Protein AF-A0A2T6AZ30-F1 (afdb_monomer)

Sequence (85 aa):
MWGLRKQASLLIEAGHLNAGSYTVGMILDEARIVQERLNARTALNADLMHLAISATPTEYNKAGVALAKSAAKALKDTLKKLRGG

Mean predicted aligned error: 13.58 Å

Solvent-accessible surface area (backbone atoms only — not comparable to full-atom values): 4762 Å² total; per-residue (Å²): 114,70,68,58,55,53,44,28,53,53,34,35,75,73,65,38,78,62,37,86,77,48,53,75,67,53,46,53,55,51,46,49,55,51,47,54,54,50,52,53,51,51,50,50,50,51,52,50,47,52,47,51,60,47,38,52,75,51,100,85,33,73,63,28,46,54,50,38,52,52,52,53,47,52,51,50,53,52,51,51,57,68,75,69,113

Organism: NCBI:txid589035

Foldseek 3Di:
DVVLVVLLVVVVVVPPVCSVVDDSVRSVVVSVVVVVVVVVVVVVVVVVVVLVVLCPDDVPPPVSVVSNVVVVVVVVVVVVVVVPD

Secondary structure (DSSP, 8-state):
-HHHHHHHHHHHHTT-TTGGGS-HHHHHHHHHHHHHHHHHHHHHHHHHHHHHHHHS--TT-HHHHHHHHHHHHHHHHHHHHHT--

Structure (mmCIF, N/CA/C/O backbone):
data_AF-A0A2T6AZ30-F1
#
_entry.id   AF-A0A2T6AZ30-F1
#
loop_
_atom_site.group_PDB
_atom_site.id
_atom_site.type_symbol
_atom_site.label_atom_id
_atom_site.label_alt_id
_atom_site.label_comp_id
_atom_site.label_asym_id
_atom_site.label_entity_id
_atom_site.label_seq_id
_atom_site.pdbx_PDB_ins_code
_atom_site.Cartn_x
_atom_site.Cartn_y
_atom_site.Cartn_z
_atom_site.occupancy
_atom_site.B_iso_or_equiv
_atom_site.auth_seq_id
_atom_site.auth_comp_id
_atom_site.auth_asym_id
_atom_site.auth_atom_id
_atom_site.pdbx_PDB_model_num
ATOM 1 N N . MET A 1 1 ? 8.128 9.293 -22.802 1.00 58.09 1 MET A N 1
ATOM 2 C CA . MET A 1 1 ? 9.043 8.476 -21.964 1.00 58.09 1 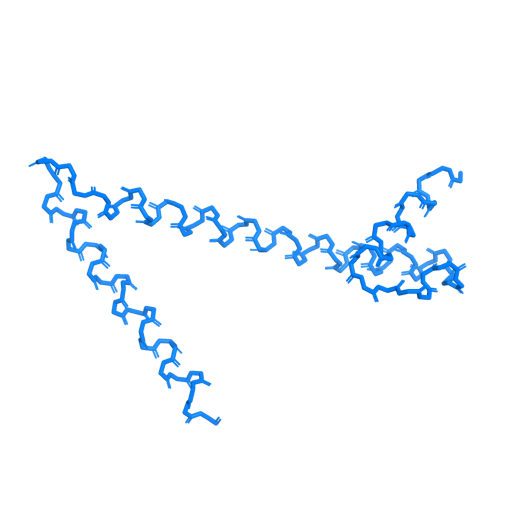MET A CA 1
ATOM 3 C C . MET A 1 1 ? 9.169 8.934 -20.502 1.00 58.09 1 MET A C 1
ATOM 5 O O . MET A 1 1 ? 9.553 8.116 -19.678 1.00 58.09 1 MET A O 1
ATOM 9 N N . TRP A 1 2 ? 8.834 10.182 -20.135 1.00 59.88 2 TRP A N 1
ATOM 10 C CA . TRP A 1 2 ? 8.951 10.673 -18.746 1.00 59.88 2 TRP A CA 1
ATOM 11 C C . TRP A 1 2 ? 8.120 9.876 -17.715 1.00 59.88 2 TRP A C 1
ATOM 13 O O . TRP A 1 2 ? 8.601 9.594 -16.621 1.00 59.88 2 TRP A O 1
ATOM 23 N N . GLY A 1 3 ? 6.914 9.427 -18.087 1.00 76.44 3 GLY A N 1
ATOM 24 C CA . GLY A 1 3 ? 6.051 8.618 -17.211 1.00 76.44 3 GLY A CA 1
ATOM 25 C C . GLY A 1 3 ? 6.643 7.257 -16.825 1.00 76.44 3 GLY A C 1
ATOM 26 O O . GLY A 1 3 ? 6.572 6.873 -15.663 1.00 76.44 3 GLY A O 1
ATOM 27 N N . LEU A 1 4 ? 7.311 6.578 -17.764 1.00 78.38 4 LEU A N 1
ATOM 28 C CA . LEU A 1 4 ? 7.949 5.274 -17.529 1.00 78.38 4 LEU A CA 1
ATOM 29 C C . LEU A 1 4 ? 9.140 5.370 -16.575 1.00 78.38 4 LEU A C 1
ATOM 31 O O . LEU A 1 4 ? 9.292 4.531 -15.696 1.00 78.38 4 LEU A O 1
ATOM 35 N N . ARG A 1 5 ? 9.955 6.426 -16.696 1.00 81.19 5 ARG A N 1
ATOM 36 C CA . ARG A 1 5 ? 11.053 6.675 -15.749 1.00 81.19 5 ARG A CA 1
ATOM 37 C C . ARG A 1 5 ? 10.538 6.926 -14.335 1.00 81.19 5 ARG A C 1
ATOM 39 O O . ARG A 1 5 ? 11.112 6.409 -13.384 1.00 81.19 5 ARG A O 1
ATOM 46 N N . LYS A 1 6 ? 9.440 7.675 -14.199 1.00 83.06 6 LYS A N 1
ATOM 47 C CA . LYS A 1 6 ? 8.796 7.904 -12.900 1.00 83.06 6 LYS A CA 1
ATOM 48 C C . LYS A 1 6 ? 8.274 6.595 -12.297 1.00 83.06 6 LYS A C 1
ATOM 50 O O . LYS A 1 6 ? 8.493 6.352 -11.119 1.00 83.06 6 LYS A O 1
ATOM 55 N N . GLN A 1 7 ? 7.642 5.741 -13.101 1.00 82.25 7 GLN A N 1
ATOM 56 C CA . GLN A 1 7 ? 7.164 4.429 -12.650 1.00 82.25 7 GLN A CA 1
ATOM 57 C C . GLN A 1 7 ? 8.308 3.498 -12.246 1.00 82.25 7 GLN A C 1
ATOM 59 O O . GLN A 1 7 ? 8.249 2.910 -11.174 1.00 82.25 7 GLN A O 1
ATOM 64 N N . ALA A 1 8 ? 9.381 3.425 -13.036 1.00 83.06 8 ALA A N 1
ATOM 65 C CA . ALA A 1 8 ? 10.564 2.645 -12.678 1.00 83.06 8 ALA A CA 1
ATOM 66 C C . ALA A 1 8 ? 11.201 3.141 -11.367 1.00 83.06 8 ALA A C 1
ATOM 68 O O . ALA A 1 8 ? 11.567 2.335 -10.520 1.00 83.06 8 ALA A O 1
ATOM 69 N N . SER A 1 9 ? 11.274 4.461 -11.159 1.00 84.31 9 SER A N 1
ATOM 70 C CA . SER A 1 9 ? 11.767 5.042 -9.903 1.00 84.31 9 SER A CA 1
ATOM 71 C C . SER A 1 9 ? 10.902 4.659 -8.699 1.00 84.31 9 SER A C 1
ATOM 73 O O . SER A 1 9 ? 11.439 4.304 -7.656 1.00 84.31 9 SER A O 1
ATOM 75 N N . LEU A 1 10 ? 9.574 4.701 -8.845 1.00 84.12 10 LEU A N 1
ATOM 76 C CA . LEU A 1 10 ? 8.636 4.301 -7.789 1.00 84.12 10 LEU A CA 1
ATOM 77 C C . LEU A 1 10 ? 8.718 2.799 -7.488 1.00 84.12 10 LEU A C 1
ATOM 79 O O . LEU A 1 10 ? 8.591 2.388 -6.340 1.00 84.12 10 LEU A O 1
ATOM 83 N N . LEU A 1 11 ? 8.967 1.975 -8.507 1.00 86.25 11 LEU A N 1
ATOM 84 C CA . LEU A 1 11 ? 9.192 0.541 -8.336 1.00 86.25 11 LEU A CA 1
ATOM 85 C C . LEU A 1 11 ? 10.489 0.252 -7.574 1.00 86.25 11 LEU A C 1
ATOM 87 O O . LEU A 1 11 ? 10.493 -0.613 -6.701 1.00 86.25 11 LEU A O 1
ATOM 91 N N . ILE A 1 12 ? 11.564 0.996 -7.851 1.00 86.94 12 ILE A N 1
ATOM 92 C CA . ILE A 1 12 ? 12.824 0.892 -7.098 1.00 86.94 12 ILE A CA 1
ATOM 93 C C . ILE A 1 12 ? 12.590 1.235 -5.625 1.00 86.94 12 ILE A C 1
ATOM 95 O O . ILE A 1 12 ? 13.016 0.483 -4.753 1.00 86.94 12 ILE A O 1
ATOM 99 N N . GLU A 1 13 ? 11.866 2.320 -5.345 1.00 85.12 13 GLU A N 1
ATOM 100 C CA . GLU A 1 13 ? 11.499 2.717 -3.980 1.00 85.12 13 GLU A CA 1
ATOM 101 C C . GLU A 1 13 ? 10.625 1.660 -3.279 1.00 85.12 13 GLU A C 1
ATOM 103 O O . GLU A 1 13 ? 10.785 1.405 -2.088 1.00 85.12 13 GLU A O 1
ATOM 108 N N . ALA A 1 14 ? 9.763 0.967 -4.030 1.00 82.19 14 ALA A N 1
ATOM 109 C CA . ALA A 1 14 ? 8.963 -0.156 -3.541 1.00 82.19 14 ALA A CA 1
ATOM 110 C C . ALA A 1 14 ? 9.752 -1.474 -3.362 1.00 82.19 14 ALA A C 1
ATOM 112 O O . ALA A 1 14 ? 9.171 -2.470 -2.930 1.00 82.19 14 ALA A O 1
ATOM 113 N N . GLY A 1 15 ? 11.056 -1.497 -3.669 1.00 85.44 15 GLY A N 1
ATOM 114 C CA . GLY A 1 15 ? 11.949 -2.646 -3.470 1.00 85.44 15 GLY A CA 1
ATOM 115 C C . GLY A 1 15 ? 12.322 -3.419 -4.740 1.00 85.44 15 GLY A C 1
ATOM 116 O O . GLY A 1 15 ? 13.100 -4.370 -4.668 1.00 85.44 15 GLY A O 1
ATOM 117 N N . HIS A 1 16 ? 11.840 -3.014 -5.918 1.00 84.50 16 HIS A N 1
ATOM 118 C CA . HIS A 1 16 ? 12.208 -3.622 -7.201 1.00 84.50 16 HIS A CA 1
ATOM 119 C C . HIS A 1 16 ? 13.492 -2.985 -7.747 1.00 84.50 16 HIS A C 1
ATOM 121 O O . HIS A 1 16 ? 13.472 -2.221 -8.711 1.00 84.50 16 HIS A O 1
ATOM 127 N N . LEU A 1 17 ? 14.634 -3.321 -7.139 1.00 85.38 17 LEU A N 1
ATOM 128 C CA . LEU A 1 17 ? 15.956 -2.764 -7.481 1.00 85.38 17 LEU A CA 1
ATOM 129 C C . LEU A 1 17 ? 16.333 -2.929 -8.966 1.00 85.38 17 LEU A C 1
ATOM 131 O O . LEU A 1 17 ? 17.069 -2.116 -9.518 1.00 85.38 17 LEU A O 1
ATOM 135 N N . ASN A 1 18 ? 15.780 -3.949 -9.626 1.00 85.06 18 ASN A N 1
ATOM 136 C CA . ASN A 1 18 ? 16.011 -4.239 -11.039 1.00 85.06 18 ASN A CA 1
ATOM 137 C C . ASN A 1 18 ? 14.989 -3.577 -11.983 1.00 85.06 18 ASN A C 1
ATOM 139 O O . ASN A 1 18 ? 14.983 -3.888 -13.168 1.00 85.06 18 ASN A O 1
ATOM 143 N N . ALA A 1 19 ? 14.130 -2.659 -11.523 1.00 82.25 19 ALA A N 1
ATOM 144 C CA . ALA A 1 19 ? 13.095 -2.065 -12.382 1.00 82.25 19 ALA A CA 1
ATOM 145 C C . ALA A 1 19 ? 13.660 -1.301 -13.600 1.00 82.25 19 ALA A C 1
ATOM 147 O O . ALA A 1 19 ? 12.955 -1.103 -14.586 1.00 82.25 19 ALA A O 1
ATOM 148 N N . GLY A 1 20 ? 14.938 -0.904 -13.567 1.00 79.38 20 GLY A N 1
ATOM 149 C CA . GLY A 1 20 ? 15.633 -0.313 -14.716 1.00 79.38 20 GLY A CA 1
ATOM 150 C C . GLY A 1 20 ? 15.899 -1.283 -15.876 1.00 79.38 20 GLY A C 1
ATOM 151 O O . GLY A 1 20 ? 16.091 -0.824 -16.999 1.00 79.38 20 GLY A O 1
ATOM 152 N N . SER A 1 21 ? 15.893 -2.599 -15.633 1.00 87.00 21 SER A N 1
ATOM 153 C CA . SER A 1 21 ? 16.047 -3.636 -16.666 1.00 87.00 21 SER A CA 1
ATOM 154 C C . SER A 1 21 ? 14.720 -4.262 -17.103 1.00 87.00 21 SER A C 1
ATOM 156 O O . SER A 1 21 ? 14.705 -5.159 -17.945 1.00 87.00 21 SER A O 1
ATOM 158 N N . TYR A 1 22 ? 13.597 -3.802 -16.548 1.00 84.81 22 TYR A N 1
ATOM 159 C CA . TYR A 1 22 ? 12.281 -4.317 -16.899 1.00 84.81 22 TYR A CA 1
ATOM 160 C C . TYR A 1 22 ? 11.869 -3.851 -18.293 1.00 84.81 22 TYR A C 1
ATOM 162 O O . TYR A 1 22 ? 12.157 -2.731 -18.724 1.00 84.81 22 TYR A O 1
ATOM 170 N N . THR A 1 23 ? 11.140 -4.714 -18.998 1.00 89.56 23 THR A N 1
ATOM 171 C CA . THR A 1 23 ? 10.465 -4.293 -20.225 1.00 89.56 23 THR A CA 1
ATOM 172 C C . THR A 1 23 ? 9.366 -3.282 -19.892 1.00 89.56 23 THR A C 1
ATOM 174 O O . THR A 1 23 ? 8.843 -3.246 -18.778 1.00 89.56 23 THR A O 1
ATOM 177 N N . VAL A 1 24 ? 8.979 -2.463 -20.871 1.00 84.88 24 VAL A N 1
ATOM 178 C CA . VAL A 1 24 ? 7.928 -1.445 -20.691 1.00 84.88 24 VAL A CA 1
ATOM 179 C C . VAL A 1 24 ? 6.623 -2.053 -20.160 1.00 84.88 24 VAL A C 1
ATOM 181 O O . VAL A 1 24 ? 6.008 -1.467 -19.275 1.00 84.88 24 VAL A O 1
ATOM 184 N N . GLY A 1 25 ? 6.230 -3.234 -20.652 1.00 85.75 25 GLY A N 1
ATOM 185 C CA . GLY A 1 25 ? 5.041 -3.945 -20.168 1.00 85.75 25 GLY A C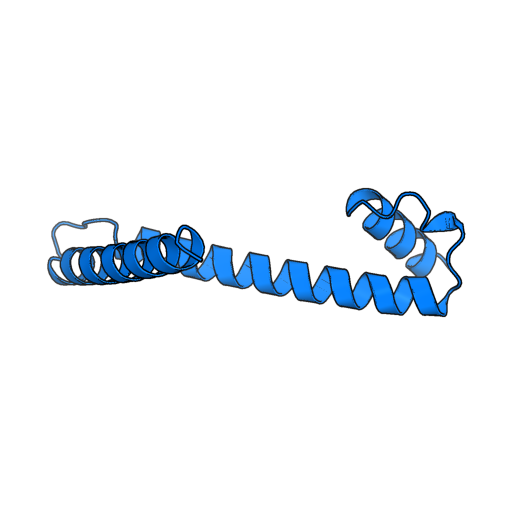A 1
ATOM 186 C C . GLY A 1 25 ? 5.159 -4.348 -18.698 1.00 85.75 25 GLY A C 1
ATOM 187 O O . GLY A 1 25 ? 4.271 -4.051 -17.909 1.00 85.75 25 GLY A O 1
ATOM 188 N N . MET A 1 26 ? 6.307 -4.903 -18.301 1.00 87.75 26 MET A N 1
ATOM 189 C CA . MET A 1 26 ? 6.558 -5.286 -16.907 1.00 87.75 26 MET A CA 1
ATOM 190 C C . MET A 1 26 ? 6.547 -4.091 -15.951 1.00 87.75 26 MET A C 1
ATOM 192 O O . MET A 1 26 ? 6.043 -4.208 -14.841 1.00 87.75 26 MET A O 1
ATOM 196 N N . ILE A 1 27 ? 7.075 -2.932 -16.366 1.00 86.69 27 ILE A N 1
ATOM 197 C CA . ILE A 1 27 ? 7.017 -1.7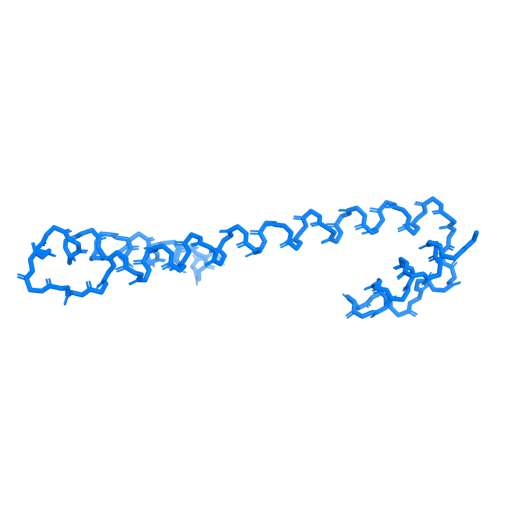09 -15.548 1.00 86.69 27 ILE A CA 1
ATOM 198 C C . ILE A 1 27 ? 5.561 -1.304 -15.297 1.00 86.69 27 ILE A C 1
ATOM 200 O O . ILE A 1 27 ? 5.228 -0.896 -14.188 1.00 86.69 27 ILE A O 1
ATOM 204 N N . LEU A 1 28 ? 4.694 -1.415 -16.305 1.00 86.56 28 LEU A N 1
ATOM 205 C CA . LEU A 1 28 ? 3.282 -1.055 -16.179 1.00 86.56 28 LEU A CA 1
ATOM 206 C C . LEU A 1 28 ? 2.509 -2.046 -15.304 1.00 86.56 28 LEU A C 1
ATOM 208 O O . LEU A 1 28 ? 1.7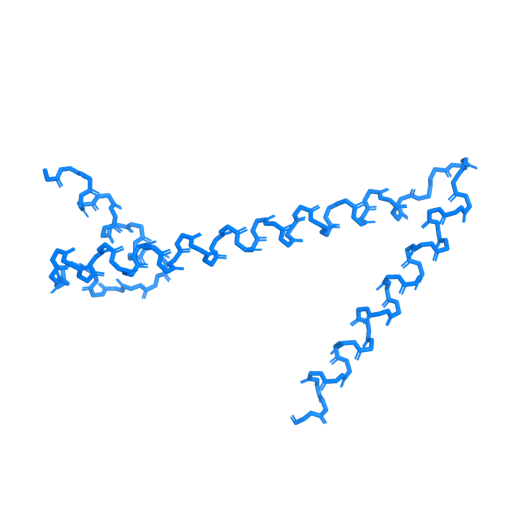57 -1.610 -14.431 1.00 86.56 28 LEU A O 1
ATOM 212 N N . ASP A 1 29 ? 2.723 -3.346 -15.503 1.00 86.56 29 ASP A N 1
ATOM 213 C CA . ASP A 1 29 ? 2.063 -4.395 -14.721 1.00 86.56 29 ASP A CA 1
ATOM 214 C C . ASP A 1 29 ? 2.486 -4.337 -13.251 1.00 86.56 29 ASP A C 1
ATOM 216 O O . ASP A 1 29 ? 1.638 -4.294 -12.357 1.00 86.56 29 ASP A O 1
ATOM 220 N N . GLU A 1 30 ? 3.789 -4.235 -12.980 1.00 84.69 30 GLU A N 1
ATOM 221 C CA . GLU A 1 30 ? 4.286 -4.167 -11.607 1.00 84.69 30 GLU A CA 1
ATOM 222 C C . GLU A 1 30 ? 3.862 -2.859 -10.930 1.00 84.69 30 GLU A C 1
ATOM 224 O O . GLU A 1 30 ? 3.444 -2.860 -9.771 1.00 84.69 30 GLU A O 1
ATOM 229 N N . ALA A 1 31 ? 3.886 -1.731 -11.653 1.00 84.62 31 ALA A N 1
ATOM 230 C CA . ALA A 1 31 ? 3.405 -0.461 -11.114 1.00 84.62 31 ALA A CA 1
ATOM 231 C C . ALA A 1 31 ? 1.918 -0.536 -10.744 1.00 84.62 31 ALA A C 1
ATOM 233 O O . ALA A 1 31 ? 1.521 0.008 -9.712 1.00 84.62 31 ALA A O 1
ATOM 234 N N . ARG A 1 32 ? 1.103 -1.239 -11.540 1.00 84.88 32 ARG A N 1
ATOM 235 C CA . ARG A 1 32 ? -0.312 -1.467 -11.237 1.00 84.88 32 ARG A CA 1
ATOM 236 C C . ARG A 1 32 ? -0.488 -2.309 -9.974 1.00 84.88 32 ARG A C 1
ATOM 238 O O . ARG A 1 32 ? -1.257 -1.918 -9.100 1.00 84.88 32 ARG A O 1
ATOM 245 N N . ILE A 1 33 ? 0.255 -3.407 -9.838 1.00 85.00 33 ILE A N 1
ATOM 246 C CA . ILE A 1 33 ? 0.216 -4.273 -8.647 1.00 85.00 33 ILE A CA 1
ATOM 247 C C . ILE A 1 33 ? 0.618 -3.488 -7.390 1.00 85.00 33 ILE A C 1
ATOM 249 O O . ILE A 1 33 ? -0.045 -3.570 -6.351 1.00 85.00 33 ILE A O 1
ATOM 253 N N . VAL A 1 34 ? 1.689 -2.695 -7.469 1.00 85.12 34 VAL A N 1
ATOM 254 C CA . VAL A 1 34 ? 2.144 -1.846 -6.358 1.00 85.12 34 VAL A CA 1
ATOM 255 C C . VAL A 1 34 ? 1.094 -0.791 -6.012 1.00 85.12 34 VAL A C 1
ATOM 257 O O . VAL A 1 34 ? 0.804 -0.584 -4.833 1.00 85.12 34 VAL A O 1
ATOM 260 N N . GLN A 1 35 ? 0.475 -0.165 -7.013 1.00 83.44 35 GLN A N 1
ATOM 261 C CA . GLN A 1 35 ? -0.589 0.813 -6.804 1.00 83.44 35 GLN A CA 1
ATOM 262 C C . GLN A 1 35 ? -1.821 0.194 -6.128 1.00 83.44 35 GLN A C 1
ATOM 264 O O . GLN A 1 35 ? -2.353 0.778 -5.185 1.00 83.44 35 GLN A O 1
ATOM 269 N N . GLU A 1 36 ? -2.254 -0.995 -6.547 1.00 82.06 36 GLU A 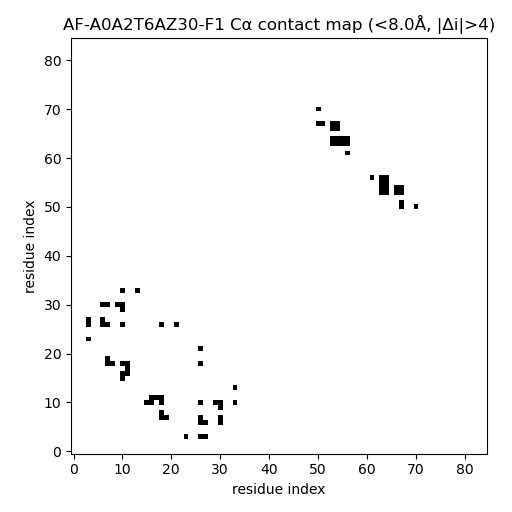N 1
ATOM 270 C CA . GLU A 1 36 ? -3.367 -1.717 -5.917 1.00 82.06 36 GLU A CA 1
ATOM 271 C C . GLU A 1 36 ? -3.060 -2.040 -4.445 1.00 82.06 36 GLU A C 1
ATOM 273 O O . GLU A 1 36 ? -3.888 -1.797 -3.564 1.00 82.06 36 GLU A O 1
ATOM 278 N N . ARG A 1 37 ? -1.833 -2.488 -4.146 1.00 82.44 37 ARG A N 1
ATOM 279 C CA . ARG A 1 37 ? -1.381 -2.736 -2.766 1.00 82.44 37 ARG A CA 1
ATOM 280 C C . ARG A 1 37 ? -1.338 -1.463 -1.923 1.00 82.44 37 ARG A C 1
ATOM 282 O O . ARG A 1 37 ? -1.738 -1.495 -0.760 1.00 82.44 37 ARG A O 1
ATOM 289 N N . LEU A 1 38 ? -0.852 -0.353 -2.477 1.00 80.81 38 LEU A N 1
ATOM 290 C CA . LEU A 1 38 ? -0.826 0.937 -1.783 1.00 80.81 38 LEU A CA 1
ATOM 291 C C . LEU A 1 38 ? -2.240 1.443 -1.503 1.00 80.81 38 LEU A C 1
ATOM 293 O O . LEU A 1 38 ? -2.518 1.851 -0.380 1.00 80.81 38 LEU A O 1
ATOM 297 N N . ASN A 1 39 ? -3.153 1.345 -2.469 1.00 78.38 39 ASN A N 1
ATOM 298 C CA . ASN A 1 39 ? -4.552 1.716 -2.274 1.00 78.38 39 ASN A CA 1
ATOM 299 C C . ASN A 1 39 ? -5.213 0.873 -1.178 1.00 78.38 39 ASN A C 1
ATOM 301 O O . ASN A 1 39 ? -5.876 1.428 -0.304 1.00 78.38 39 ASN A O 1
ATOM 305 N N . ALA A 1 40 ? -4.976 -0.443 -1.167 1.00 76.94 40 ALA A N 1
ATOM 306 C CA . ALA A 1 40 ? -5.484 -1.327 -0.121 1.00 76.94 40 ALA A CA 1
ATOM 307 C C . ALA A 1 40 ? -4.930 -0.965 1.270 1.00 76.94 40 ALA A C 1
ATOM 309 O O . ALA A 1 40 ? -5.674 -0.948 2.248 1.00 76.94 40 ALA A O 1
ATOM 310 N N . ARG A 1 41 ? -3.637 -0.619 1.369 1.00 78.50 41 ARG A N 1
ATOM 311 C CA . ARG A 1 41 ? -3.023 -0.153 2.627 1.00 78.50 41 ARG A CA 1
ATOM 312 C C . ARG A 1 41 ? -3.595 1.183 3.090 1.00 78.50 41 ARG A C 1
ATOM 314 O O . ARG A 1 41 ? -3.845 1.349 4.278 1.00 78.50 41 ARG A O 1
ATOM 321 N N . THR A 1 42 ? -3.815 2.123 2.175 1.00 78.88 42 THR A N 1
ATOM 322 C CA . THR A 1 42 ? -4.408 3.428 2.497 1.00 78.88 42 THR A CA 1
ATOM 323 C C . THR A 1 42 ? -5.851 3.276 2.964 1.00 78.88 42 THR A C 1
ATOM 325 O O . THR A 1 42 ? -6.219 3.890 3.960 1.00 78.88 42 THR A O 1
ATOM 328 N N . ALA A 1 43 ? -6.642 2.421 2.308 1.00 75.94 43 ALA A N 1
ATOM 329 C CA . ALA A 1 43 ? -7.998 2.093 2.742 1.00 75.94 43 ALA A CA 1
ATOM 330 C C . ALA A 1 43 ? -7.998 1.475 4.148 1.00 75.94 43 ALA A C 1
ATOM 332 O O . ALA A 1 43 ? -8.707 1.951 5.027 1.00 75.94 43 ALA A O 1
ATOM 333 N N . LEU A 1 44 ? -7.117 0.503 4.402 1.00 77.75 44 LEU A N 1
ATOM 334 C CA . LEU A 1 44 ? -6.978 -0.111 5.722 1.00 77.75 44 LEU A CA 1
ATOM 335 C C . LEU A 1 44 ? -6.552 0.904 6.795 1.00 77.75 44 LEU A C 1
ATOM 337 O O . LEU A 1 44 ? -7.078 0.886 7.903 1.00 77.75 44 LEU A O 1
ATOM 341 N N . ASN A 1 45 ? -5.636 1.820 6.478 1.00 72.50 45 ASN A N 1
ATOM 342 C CA . ASN A 1 45 ? -5.248 2.891 7.395 1.00 72.50 45 ASN A CA 1
ATOM 343 C C . ASN A 1 45 ? -6.394 3.875 7.658 1.00 72.50 45 ASN A C 1
ATOM 345 O O . ASN A 1 45 ? -6.551 4.317 8.793 1.00 72.50 45 ASN A O 1
ATOM 349 N N . ALA A 1 46 ? -7.198 4.203 6.645 1.00 73.81 46 ALA A N 1
ATOM 350 C CA . ALA A 1 46 ? -8.380 5.045 6.804 1.00 73.81 46 ALA A CA 1
ATOM 351 C C . ALA A 1 46 ? -9.434 4.362 7.688 1.00 73.81 46 ALA A C 1
ATOM 353 O O . ALA A 1 46 ? -9.964 4.997 8.597 1.00 73.81 46 ALA A O 1
ATOM 354 N N . ASP A 1 47 ? -9.667 3.062 7.496 1.00 71.56 47 ASP A N 1
ATOM 355 C CA . ASP A 1 47 ? -10.562 2.264 8.336 1.00 71.56 47 ASP A CA 1
ATOM 356 C C . ASP A 1 47 ? -10.057 2.195 9.781 1.00 71.56 47 ASP A C 1
ATOM 358 O O . ASP A 1 47 ? -10.823 2.391 10.724 1.00 71.56 47 ASP A O 1
ATOM 362 N N . LEU A 1 48 ? -8.751 1.987 9.976 1.00 75.31 48 LEU A N 1
ATOM 363 C CA . LEU A 1 48 ? -8.128 2.010 11.299 1.00 75.31 48 LEU A CA 1
ATOM 364 C C . LEU A 1 48 ? -8.216 3.393 11.951 1.00 75.31 48 LEU A C 1
ATOM 366 O O . LEU A 1 48 ? -8.464 3.471 13.152 1.00 75.31 48 LEU A O 1
ATOM 370 N N . MET A 1 49 ? -8.055 4.478 11.190 1.00 75.19 49 MET A N 1
ATOM 371 C CA . MET A 1 49 ? -8.245 5.843 11.685 1.00 75.19 49 MET A CA 1
ATOM 372 C C . MET A 1 49 ? -9.702 6.103 12.065 1.00 75.19 49 MET A C 1
ATOM 374 O O . MET A 1 49 ? -9.954 6.629 13.145 1.00 75.19 49 MET A O 1
ATOM 378 N N . HIS A 1 50 ? -10.665 5.692 11.240 1.00 69.94 50 HIS A N 1
ATOM 379 C CA . HIS A 1 50 ? -12.087 5.773 11.569 1.00 69.94 50 HIS A CA 1
ATOM 380 C C . HIS A 1 50 ? -12.415 4.988 12.837 1.00 69.94 50 HIS A C 1
ATOM 382 O O . HIS A 1 50 ? -13.134 5.481 13.706 1.00 69.94 50 HIS A O 1
ATOM 388 N N . LEU A 1 51 ? -11.841 3.795 12.982 1.00 70.44 51 LEU A N 1
ATOM 389 C CA . LEU A 1 51 ? -12.006 2.959 14.160 1.00 70.44 51 LEU A CA 1
ATOM 390 C C . LEU A 1 51 ? -11.367 3.613 15.389 1.00 70.44 51 LEU A C 1
ATOM 392 O O . LEU A 1 51 ? -12.022 3.691 16.423 1.00 70.44 51 LEU A O 1
ATOM 396 N N . ALA A 1 52 ? -10.161 4.170 15.275 1.00 70.75 52 ALA A N 1
ATOM 397 C CA . ALA A 1 52 ? -9.496 4.910 16.347 1.00 70.75 52 ALA A CA 1
ATOM 398 C C . ALA A 1 52 ? -10.292 6.155 16.776 1.00 70.75 52 ALA A C 1
ATOM 400 O O . ALA A 1 52 ? -10.513 6.363 17.969 1.00 70.75 52 ALA A O 1
ATOM 401 N N . ILE A 1 53 ? -10.800 6.940 15.821 1.00 69.50 53 ILE A N 1
ATOM 402 C CA . ILE A 1 53 ? -11.657 8.104 16.086 1.00 69.50 53 ILE A CA 1
ATOM 403 C C . ILE A 1 53 ? -12.956 7.658 16.771 1.00 69.50 53 ILE A C 1
ATOM 405 O O . ILE A 1 53 ? -13.332 8.218 17.797 1.00 69.50 53 ILE A O 1
ATOM 409 N N . SER A 1 54 ? -13.610 6.604 16.273 1.00 64.06 54 SER A N 1
ATOM 410 C CA . SER A 1 54 ? -14.839 6.061 16.876 1.00 64.06 54 SER A CA 1
ATOM 411 C C . SER A 1 54 ? -14.617 5.447 18.263 1.00 64.06 54 SER A C 1
ATOM 413 O O . SER A 1 54 ? -15.529 5.422 19.089 1.00 64.06 54 SER A O 1
ATOM 415 N N . ALA A 1 55 ? -13.395 4.980 18.525 1.00 60.53 55 ALA A N 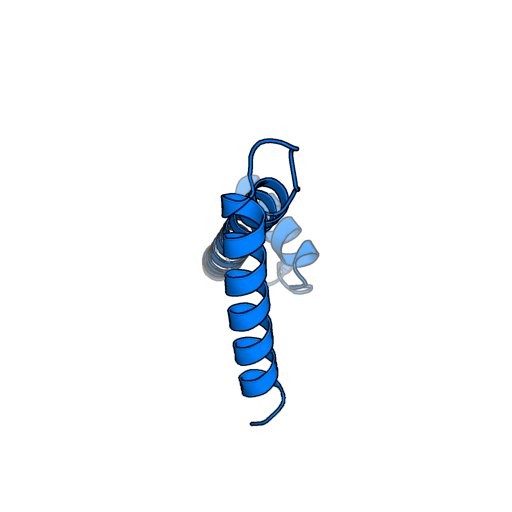1
ATOM 416 C CA . ALA A 1 55 ? -12.964 4.440 19.802 1.00 60.53 55 ALA A CA 1
ATOM 417 C C . ALA A 1 55 ? -12.524 5.513 20.796 1.00 60.53 55 ALA A C 1
ATOM 419 O O . ALA A 1 55 ? -12.324 5.193 21.969 1.00 60.53 55 ALA A O 1
ATOM 420 N N . THR A 1 56 ? -12.374 6.767 20.358 1.00 59.09 56 THR A N 1
ATOM 421 C CA . THR A 1 56 ? -11.988 7.859 21.246 1.00 59.09 56 THR A CA 1
ATOM 422 C C . THR A 1 56 ? -13.197 8.199 22.126 1.00 59.09 56 THR A C 1
ATOM 424 O O . THR A 1 56 ? -14.239 8.611 21.606 1.00 59.09 56 THR A O 1
ATOM 427 N N . PRO A 1 57 ? -13.113 7.994 23.452 1.00 52.06 57 PRO A N 1
ATOM 428 C CA . PRO A 1 57 ? -14.243 8.184 24.344 1.00 52.06 57 PRO A CA 1
ATOM 429 C C . PRO A 1 57 ? -14.481 9.684 24.525 1.00 52.06 57 PRO A C 1
ATOM 431 O O . PRO A 1 57 ? -13.851 10.334 25.350 1.00 52.06 57 PRO A O 1
ATOM 434 N N . THR A 1 58 ? -15.390 10.253 23.743 1.00 51.41 58 THR A N 1
ATOM 435 C CA . THR A 1 58 ? -16.017 11.527 24.102 1.00 51.41 58 THR A CA 1
ATOM 436 C C . THR A 1 58 ? -17.061 11.252 25.185 1.00 51.41 58 THR A C 1
ATOM 438 O O . THR A 1 58 ? -17.700 10.197 25.171 1.00 51.41 58 THR A O 1
ATOM 441 N N . GLU A 1 59 ? -17.247 12.177 26.131 1.00 52.72 59 GLU A N 1
ATOM 442 C CA . GLU A 1 59 ? -18.166 12.031 27.282 1.00 52.72 59 GLU A CA 1
ATOM 443 C C . GLU A 1 59 ? -19.610 11.644 26.887 1.00 52.72 59 GLU A C 1
ATOM 445 O O . GLU A 1 59 ? -20.365 11.107 27.697 1.00 52.72 59 GLU A O 1
ATOM 450 N N . TYR A 1 60 ? -19.968 11.827 25.613 1.00 49.56 60 TYR A N 1
ATOM 451 C CA . TYR A 1 60 ? -21.272 11.524 25.027 1.00 49.56 60 TYR A CA 1
ATOM 452 C C . TYR A 1 60 ? -21.395 10.137 24.374 1.00 49.56 60 TYR A C 1
ATOM 454 O O . TYR A 1 60 ? -22.498 9.750 23.994 1.00 49.56 60 TYR A O 1
ATOM 462 N N . ASN A 1 61 ? -20.314 9.356 24.238 1.00 52.38 61 ASN A N 1
ATOM 463 C CA . ASN A 1 61 ? -20.314 8.174 23.370 1.00 52.38 61 ASN A CA 1
ATOM 464 C C . ASN A 1 61 ? -19.998 6.856 24.100 1.00 52.38 61 ASN A C 1
ATOM 466 O O . ASN A 1 61 ? -19.038 6.148 23.791 1.00 52.38 61 ASN A O 1
ATOM 470 N N . LYS A 1 62 ? -20.864 6.466 25.048 1.00 56.44 62 LYS A N 1
ATOM 471 C CA . LYS A 1 62 ? -20.853 5.108 25.639 1.00 56.44 62 LYS A CA 1
ATOM 472 C C . LYS A 1 62 ? -20.987 4.005 24.570 1.00 56.44 62 LYS A C 1
ATOM 474 O O . LYS A 1 62 ? -20.491 2.898 24.772 1.00 56.44 62 LYS A O 1
ATOM 479 N N . ALA A 1 63 ? -21.605 4.316 23.426 1.00 56.62 63 ALA A N 1
ATOM 480 C CA . ALA A 1 63 ? -21.714 3.416 22.280 1.00 56.62 63 ALA A CA 1
ATOM 481 C C . ALA A 1 63 ? -20.373 3.229 21.542 1.00 56.62 63 ALA A C 1
ATOM 483 O O . ALA A 1 63 ? -20.035 2.104 21.180 1.00 56.62 63 ALA A O 1
ATOM 484 N N . GLY A 1 64 ? -19.566 4.287 21.400 1.00 55.12 64 GLY A N 1
ATOM 485 C CA . GLY A 1 64 ? -18.225 4.231 20.800 1.00 55.12 64 GLY A CA 1
AT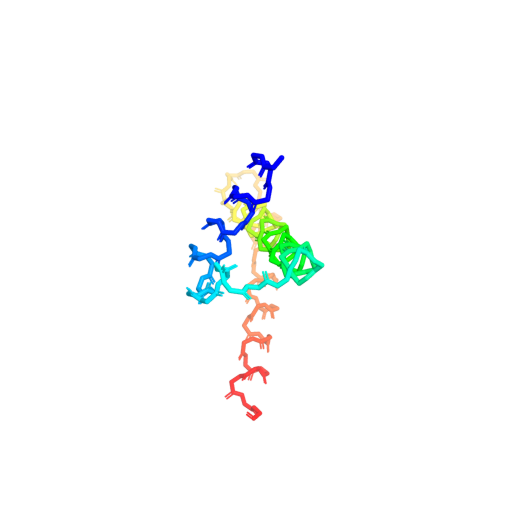OM 486 C C . GLY A 1 64 ? -17.260 3.326 21.570 1.00 55.12 64 GLY A C 1
ATOM 487 O O . GLY A 1 64 ? -16.539 2.530 20.975 1.00 55.12 64 GLY A O 1
ATOM 488 N N . VAL A 1 65 ? -17.328 3.333 22.906 1.00 59.66 65 VAL A N 1
ATOM 489 C CA . VAL A 1 65 ? -16.527 2.431 23.758 1.00 59.66 65 VAL A CA 1
ATOM 490 C C . VAL A 1 65 ? -16.942 0.965 23.588 1.00 59.66 65 VAL A C 1
ATOM 492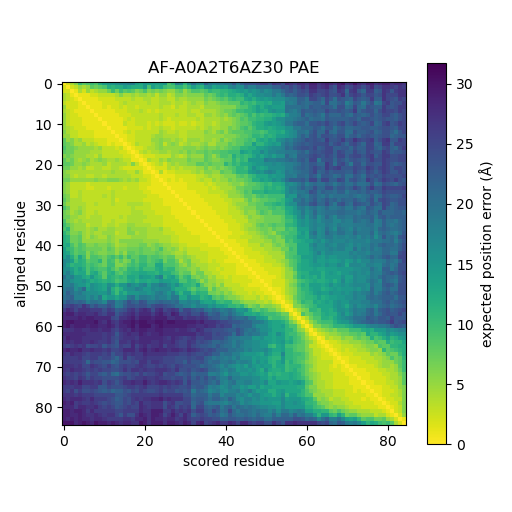 O O . VAL A 1 65 ? -16.088 0.075 23.564 1.00 59.66 65 VAL A O 1
ATOM 495 N N . ALA A 1 66 ? -18.243 0.690 23.449 1.00 63.28 66 ALA A N 1
ATOM 496 C CA . ALA A 1 66 ? -18.741 -0.660 23.184 1.00 63.28 66 ALA A CA 1
ATOM 497 C C . ALA A 1 66 ? -18.318 -1.155 21.789 1.00 63.28 66 ALA A C 1
ATOM 499 O O . ALA A 1 66 ? -17.849 -2.291 21.655 1.00 63.28 66 ALA A O 1
ATOM 500 N N . LEU A 1 67 ? -18.399 -0.283 20.778 1.00 63.56 67 LEU A N 1
ATOM 501 C CA . LEU A 1 67 ? -17.959 -0.566 19.413 1.00 63.56 67 LEU A CA 1
ATOM 502 C C . LEU A 1 67 ? -16.449 -0.845 19.368 1.00 63.56 67 LEU A C 1
ATOM 504 O O . LEU A 1 67 ? -16.030 -1.876 18.843 1.00 63.56 67 LEU A O 1
ATOM 508 N N . ALA A 1 68 ? -15.641 -0.011 20.024 1.00 64.44 68 ALA A N 1
ATOM 509 C CA . ALA A 1 68 ? -14.195 -0.183 20.144 1.00 64.44 68 ALA A CA 1
ATOM 510 C C . ALA A 1 68 ? -13.808 -1.505 20.811 1.00 64.44 68 ALA A C 1
ATOM 512 O O . ALA A 1 68 ? -12.913 -2.205 20.340 1.00 64.44 68 ALA A O 1
ATOM 513 N N . LYS A 1 69 ? -14.512 -1.893 21.883 1.00 67.31 69 LYS A N 1
ATOM 514 C CA . LYS A 1 69 ? -14.304 -3.191 22.543 1.00 67.31 69 LYS A CA 1
ATOM 515 C C . LYS A 1 69 ? -14.603 -4.356 21.607 1.00 67.31 69 LYS A C 1
ATOM 517 O O . LYS A 1 69 ? -13.863 -5.340 21.609 1.00 67.31 69 LYS A O 1
ATOM 522 N N . SER A 1 70 ? -15.676 -4.255 20.822 1.00 69.25 70 SER A N 1
ATOM 523 C CA . SER A 1 70 ? -16.060 -5.301 19.871 1.00 69.25 70 SER A CA 1
ATOM 524 C C . SER A 1 70 ? -15.042 -5.433 18.734 1.00 69.25 70 SER A C 1
ATOM 526 O O . SER A 1 70 ? -14.608 -6.542 18.422 1.00 69.25 70 SER A O 1
ATOM 528 N N . ALA A 1 71 ? -14.559 -4.307 18.207 1.00 65.62 71 ALA A N 1
ATOM 529 C CA . ALA A 1 71 ? -13.581 -4.276 17.133 1.00 65.62 71 ALA A CA 1
ATOM 530 C C . ALA A 1 71 ? -12.191 -4.739 17.602 1.00 65.62 71 ALA A C 1
ATOM 532 O O . ALA A 1 71 ? -11.541 -5.537 16.930 1.00 65.62 71 ALA A O 1
ATOM 533 N N . ALA A 1 72 ? -11.767 -4.345 18.808 1.00 71.56 72 ALA A N 1
ATOM 534 C CA . ALA A 1 72 ? -10.534 -4.837 19.424 1.00 71.56 72 ALA A CA 1
ATOM 535 C C . ALA A 1 72 ? -10.576 -6.353 19.679 1.00 71.56 72 ALA A C 1
ATOM 537 O O . ALA A 1 72 ? -9.565 -7.043 19.527 1.00 71.56 72 ALA A O 1
ATOM 538 N N . LYS A 1 73 ? -11.748 -6.894 20.042 1.00 75.50 73 LYS A N 1
ATOM 539 C CA . LYS A 1 73 ? -11.940 -8.338 20.216 1.00 75.50 73 LYS A CA 1
ATOM 540 C C . LYS A 1 73 ? -11.851 -9.081 18.882 1.00 75.50 73 LYS A C 1
ATOM 542 O O . LYS A 1 73 ? -11.109 -10.055 18.799 1.00 75.50 73 LYS A O 1
ATOM 547 N N . ALA A 1 74 ? -12.514 -8.578 17.840 1.00 74.44 74 ALA A N 1
ATOM 548 C CA . ALA A 1 74 ? -12.426 -9.141 16.493 1.00 74.44 74 ALA A CA 1
ATOM 549 C C . ALA A 1 74 ? -10.979 -9.139 15.967 1.00 74.44 74 ALA A C 1
ATOM 551 O O . ALA A 1 74 ? -10.502 -10.162 15.479 1.00 74.44 74 ALA A O 1
ATOM 552 N N . LEU A 1 75 ? -10.250 -8.034 16.167 1.00 68.94 75 LEU A N 1
ATOM 553 C CA . LEU A 1 75 ? -8.841 -7.907 15.788 1.00 68.94 75 LEU A CA 1
ATOM 554 C C . LEU A 1 75 ? -7.956 -8.929 16.524 1.00 68.94 75 LEU A C 1
ATOM 556 O O . LEU A 1 75 ? -7.110 -9.594 15.921 1.00 68.94 75 LEU A O 1
ATOM 560 N N . LYS A 1 76 ? -8.173 -9.106 17.831 1.00 76.94 76 LYS A N 1
ATOM 561 C CA . LYS A 1 76 ? -7.444 -10.087 18.645 1.00 76.94 76 LYS A CA 1
ATOM 562 C C . LYS A 1 76 ? -7.714 -11.523 18.195 1.00 76.94 76 LYS A C 1
ATOM 564 O O . LYS A 1 76 ? -6.777 -12.319 18.130 1.00 76.94 76 LYS A O 1
ATOM 569 N N . ASP A 1 77 ? -8.958 -11.847 17.856 1.00 75.44 77 ASP A N 1
ATOM 570 C CA . ASP A 1 77 ? -9.330 -13.175 17.365 1.00 75.44 77 ASP A CA 1
ATOM 571 C C . ASP A 1 77 ? -8.727 -13.451 15.978 1.00 75.44 77 ASP A C 1
ATOM 573 O O . ASP A 1 77 ? -8.229 -14.553 15.736 1.00 75.44 77 ASP A O 1
ATOM 577 N N . THR A 1 78 ? -8.661 -12.448 15.095 1.00 70.88 78 THR A N 1
ATOM 578 C CA . THR A 1 78 ? -7.942 -12.571 13.815 1.00 70.88 78 THR A CA 1
ATOM 579 C C . THR A 1 78 ? -6.437 -12.757 14.001 1.00 70.88 78 THR A C 1
ATOM 581 O O . THR A 1 78 ? -5.853 -13.644 13.381 1.00 70.88 78 THR A O 1
ATOM 584 N N . LEU A 1 79 ? -5.803 -12.011 14.911 1.00 65.94 79 LEU A N 1
ATOM 585 C CA . LEU A 1 79 ? -4.377 -12.169 15.216 1.00 65.94 79 LEU A CA 1
ATOM 586 C C . LEU A 1 79 ? -4.067 -13.543 15.820 1.00 65.94 79 LEU A C 1
ATOM 588 O O . LEU A 1 79 ? -3.032 -14.132 15.519 1.00 65.94 79 LEU A O 1
ATOM 592 N N . LYS A 1 80 ? -4.970 -14.085 16.645 1.00 72.50 80 LYS A N 1
ATOM 593 C CA . LYS A 1 80 ? -4.813 -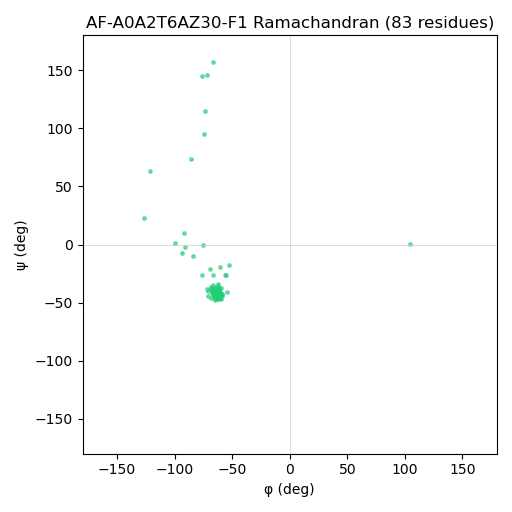15.421 17.230 1.00 72.50 80 LYS A CA 1
ATOM 594 C C . LYS A 1 80 ? -4.927 -16.529 16.179 1.00 72.50 80 LYS A C 1
ATOM 596 O O . LYS A 1 80 ? -4.175 -17.493 16.261 1.00 72.50 80 LYS A O 1
ATOM 601 N N . LYS A 1 81 ? -5.810 -16.375 15.185 1.00 71.19 81 LYS A N 1
ATOM 602 C CA . LYS A 1 81 ? -5.904 -17.295 14.037 1.00 71.19 81 LYS A CA 1
ATOM 603 C C . LYS A 1 81 ? -4.655 -17.255 13.153 1.00 71.19 81 LYS A C 1
ATOM 605 O O . LYS A 1 81 ? -4.219 -18.301 12.700 1.00 71.19 81 LYS A O 1
ATOM 610 N N . LEU A 1 82 ? -4.061 -16.078 12.951 1.00 60.72 82 LEU A N 1
ATOM 611 C CA . LEU A 1 82 ? -2.844 -15.925 12.142 1.00 60.72 82 LEU A CA 1
ATOM 612 C C . LEU A 1 82 ? -1.565 -16.389 12.857 1.00 60.72 82 LEU A C 1
ATOM 614 O O . LEU A 1 82 ? -0.609 -16.768 12.195 1.00 60.72 82 LEU A O 1
ATOM 618 N N . ARG A 1 83 ? -1.526 -16.366 14.197 1.00 59.03 83 ARG A N 1
ATOM 619 C CA . ARG A 1 83 ? -0.359 -16.797 14.996 1.00 59.03 83 ARG A CA 1
ATOM 620 C C . ARG A 1 83 ? -0.388 -18.279 15.397 1.00 59.03 83 ARG A C 1
ATOM 622 O O . ARG A 1 83 ? 0.514 -18.727 16.097 1.00 59.03 83 ARG A O 1
ATOM 629 N N . GLY A 1 84 ? -1.449 -19.003 15.045 1.00 50.62 84 GLY A N 1
ATOM 630 C CA . GLY A 1 84 ? -1.689 -20.390 15.455 1.00 50.62 84 GLY A CA 1
ATOM 631 C C . GLY A 1 84 ? -1.949 -21.351 14.296 1.00 50.62 84 GLY A C 1
ATOM 632 O O . GLY A 1 84 ? -2.597 -22.369 14.526 1.00 50.62 84 GLY A O 1
ATOM 633 N N . GLY A 1 85 ? -1.502 -21.006 13.085 1.00 42.47 85 GLY A N 1
ATOM 634 C CA . GLY A 1 85 ? -1.441 -21.898 11.925 1.00 42.47 85 GLY A CA 1
ATOM 635 C C . GLY A 1 85 ? 0.001 -22.241 11.606 1.00 42.47 85 GLY A C 1
ATOM 636 O O . GLY A 1 85 ? 0.805 -21.284 11.559 1.00 42.47 85 GLY A O 1
#

pLDDT: mean 73.65, std 11.5, range [42.47, 89.56]

Radius of gyration: 19.89 Å; Cα contacts (8 Å, |Δi|>4): 41; chains: 1; bounding box: 38×34×49 Å

Nearest PDB structures (foldseek):
  7mq1-assembly1_B  TM=3.417E-01  e=4.821E+00  Streptococcus pneumoniae D39